Protein AF-A0A437AHY8-F1 (afdb_monomer)

InterPro domains:
  IPR000571 Zinc finger, CCCH-type [PF00642] (10-30)
  IPR000571 Zinc finger, CCCH-type [PS50103] (5-33)
  IPR000571 Zinc finger, CCCH-type [SM00356] (5-32)
  IPR001841 Zinc finger, RING-type [PF13923] (49-86)
  IPR001841 Zinc finger, RING-type [PS50089] (49-87)
  IPR001841 Zinc finger, RING-type [SM00184] (49-86)
  IPR013083 Zinc finger, RING/FYVE/PHD-type [G3DSA:3.30.40.10] (24-97)
  IPR036855 Zinc finger, CCCH-type superfamily [SSF90229] (7-34)
  IPR039971 Pre-mRNA-splicing factor CWC24-like [PTHR12930] (5-92)

Solvent-accessible surface area (backbone atoms only — not comparable to full-atom values): 6255 Å² total; per-residue (Å²): 134,91,87,77,100,61,80,93,43,73,29,61,57,21,47,78,67,78,48,53,97,59,59,91,76,44,94,43,46,81,52,50,84,79,71,56,70,83,84,61,89,73,81,60,92,66,60,48,12,70,78,82,68,42,73,49,54,71,30,28,28,34,87,86,72,52,41,25,20,45,66,62,45,53,65,46,39,78,82,39,59,39,38,86,78,84,60,47,76,40,81,87,48,71,41,80,61,132

Secondary structure (DSSP, 8-state):
---------B-HHHHHHS--TTGGG-SSB---GGGS-S--SS-----B-TTT-SBPSSEEEETTS-EEEHHHHHHHHHH--B-TTT--B-TT-EEE--

Organism: NCBI:txid291195

Structure (mmCIF, N/CA/C/O backbone):
data_AF-A0A437AHY8-F1
#
_entry.id   AF-A0A437AHY8-F1
#
loop_
_atom_site.group_PDB
_atom_site.id
_atom_site.type_symbol
_atom_site.label_atom_id
_atom_site.label_alt_id
_atom_site.label_comp_id
_atom_site.label_asym_id
_atom_site.label_entity_id
_atom_site.label_seq_id
_atom_site.pdbx_PDB_ins_code
_atom_site.Cartn_x
_atom_site.Cartn_y
_atom_site.Cartn_z
_atom_site.occupancy
_atom_site.B_iso_or_equiv
_atom_site.auth_seq_id
_atom_site.auth_comp_id
_atom_site.auth_asym_id
_atom_site.auth_atom_id
_atom_site.pdbx_PDB_model_num
ATOM 1 N N . MET A 1 1 ? -14.231 15.513 -18.740 1.00 35.19 1 MET A N 1
ATOM 2 C CA . MET A 1 1 ? -14.559 14.077 -18.881 1.00 35.19 1 MET A CA 1
ATOM 3 C C . MET A 1 1 ? -13.276 13.270 -18.750 1.00 35.19 1 MET A C 1
ATOM 5 O O . MET A 1 1 ? -12.298 13.590 -19.405 1.00 35.19 1 MET A O 1
ATOM 9 N N . ASN A 1 2 ? -13.317 12.301 -17.834 1.00 43.53 2 ASN A N 1
ATOM 10 C CA . ASN A 1 2 ? -12.292 11.351 -17.388 1.00 43.53 2 ASN A CA 1
ATOM 11 C C . ASN A 1 2 ? -11.382 10.718 -18.451 1.00 43.53 2 ASN A C 1
ATOM 13 O O . ASN A 1 2 ? -11.887 10.330 -19.507 1.00 43.53 2 ASN A O 1
ATOM 17 N N . LYS A 1 3 ? -10.127 10.440 -18.040 1.00 42.47 3 LYS A N 1
ATOM 18 C CA . LYS A 1 3 ? -9.362 9.162 -18.135 1.00 42.47 3 LYS A CA 1
ATOM 19 C C . LYS A 1 3 ? -7.851 9.501 -18.139 1.00 42.47 3 LYS A C 1
ATOM 21 O O . LYS A 1 3 ? -7.430 10.200 -19.040 1.00 42.47 3 LYS A O 1
ATOM 26 N N . LYS A 1 4 ? -6.957 9.063 -17.247 1.00 42.44 4 LYS A N 1
ATOM 27 C CA . LYS A 1 4 ? -6.938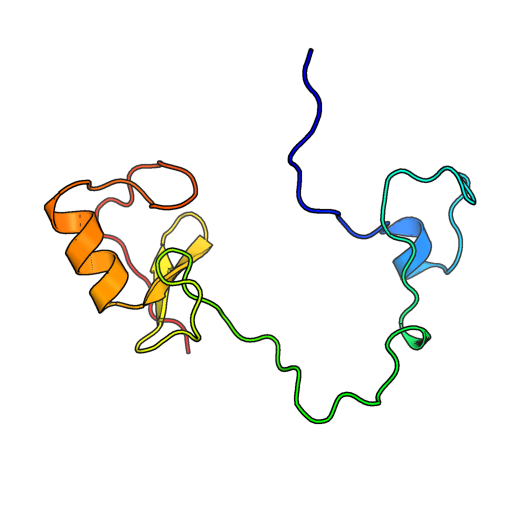 7.990 -16.244 1.00 42.44 4 LYS A CA 1
ATOM 28 C C . LYS A 1 4 ? -5.794 8.260 -15.253 1.00 42.44 4 LYS A C 1
ATOM 30 O O . LYS A 1 4 ? -4.632 8.265 -15.650 1.00 42.44 4 LYS A O 1
ATOM 35 N N . ASP A 1 5 ? -6.135 8.355 -13.976 1.00 48.22 5 ASP A N 1
ATOM 36 C CA . ASP A 1 5 ? -5.247 8.036 -12.860 1.00 48.22 5 ASP A CA 1
ATOM 37 C C . ASP A 1 5 ? -4.994 6.522 -12.827 1.00 48.22 5 ASP A C 1
ATOM 39 O O . ASP A 1 5 ? -5.631 5.776 -12.085 1.00 48.22 5 ASP A O 1
ATOM 43 N N . THR A 1 6 ? -4.093 6.027 -13.672 1.00 41.28 6 THR A N 1
ATOM 44 C CA . THR A 1 6 ? -3.605 4.648 -13.565 1.00 41.28 6 THR A CA 1
ATOM 45 C C . THR A 1 6 ? -2.097 4.662 -13.711 1.00 41.28 6 THR A C 1
ATOM 47 O O . THR A 1 6 ? -1.601 4.849 -14.818 1.00 41.28 6 THR A O 1
ATOM 50 N N . HIS A 1 7 ? -1.401 4.522 -12.579 1.00 47.72 7 HIS A N 1
ATOM 51 C CA . HIS A 1 7 ? 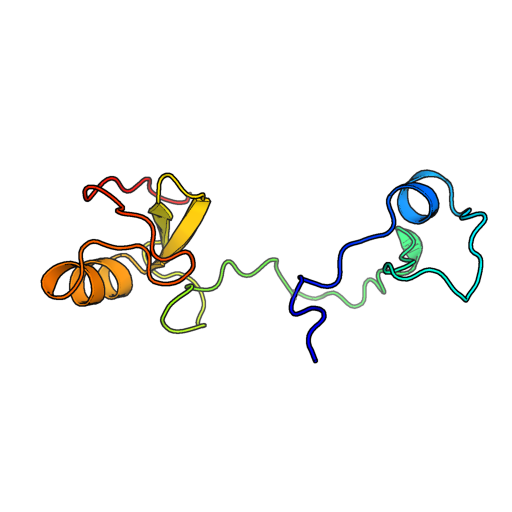-0.028 4.032 -12.421 1.00 47.72 7 HIS A CA 1
ATOM 52 C C . HIS A 1 7 ? 0.675 3.781 -13.764 1.00 47.72 7 HIS A C 1
ATOM 54 O O . HIS A 1 7 ? 0.426 2.740 -14.373 1.00 47.72 7 HIS A O 1
ATOM 60 N N . LYS A 1 8 ? 1.499 4.731 -14.245 1.00 58.88 8 LYS A N 1
ATOM 61 C CA . LYS A 1 8 ? 2.269 4.607 -15.499 1.00 58.88 8 LYS A CA 1
ATOM 62 C C . LYS A 1 8 ? 2.959 3.236 -15.537 1.00 58.88 8 LYS A C 1
ATOM 64 O O . LYS A 1 8 ? 3.961 3.029 -14.864 1.00 58.88 8 LYS A O 1
ATOM 69 N N . THR A 1 9 ? 2.370 2.277 -16.248 1.00 76.69 9 THR A N 1
ATOM 70 C CA . THR A 1 9 ? 2.807 0.876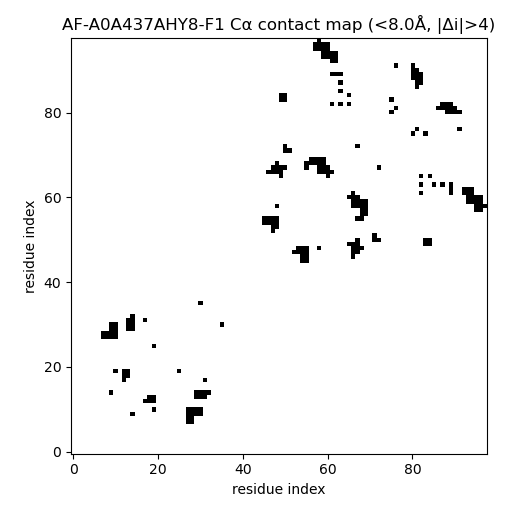 -16.231 1.00 76.69 9 THR A CA 1
ATOM 71 C C . THR A 1 9 ? 3.827 0.646 -17.345 1.00 76.69 9 THR A C 1
ATOM 73 O O . THR A 1 9 ? 3.814 1.344 -18.362 1.00 76.69 9 THR A O 1
ATOM 76 N N . ILE A 1 10 ? 4.712 -0.330 -17.153 1.00 81.31 10 ILE A N 1
ATOM 77 C CA . ILE A 1 10 ? 5.764 -0.689 -18.111 1.00 81.31 10 ILE A CA 1
ATOM 78 C C . ILE A 1 10 ? 5.162 -1.421 -19.320 1.00 81.31 10 ILE A C 1
ATOM 80 O O . ILE A 1 10 ? 4.305 -2.296 -19.176 1.00 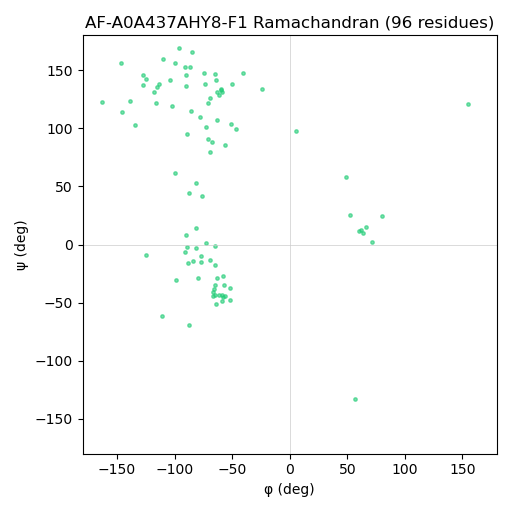81.31 10 ILE A O 1
ATOM 84 N N . CYS A 1 11 ? 5.634 -1.088 -20.522 1.00 87.44 11 CYS A N 1
ATOM 85 C CA . CYS A 1 11 ? 5.313 -1.798 -21.755 1.00 87.44 11 CYS A CA 1
ATOM 86 C C . CYS A 1 11 ? 6.028 -3.158 -21.780 1.00 87.44 11 CYS A C 1
ATOM 88 O O . CYS A 1 11 ? 7.211 -3.239 -22.100 1.00 87.44 11 CYS A O 1
ATOM 90 N N . ILE A 1 12 ? 5.306 -4.238 -21.466 1.00 83.81 12 ILE A N 1
ATOM 91 C CA . ILE A 1 12 ? 5.853 -5.607 -21.417 1.00 83.81 12 ILE A CA 1
ATOM 92 C C . ILE A 1 12 ? 6.508 -6.039 -22.744 1.00 83.81 12 ILE A C 1
ATOM 94 O O . ILE A 1 12 ? 7.594 -6.616 -22.683 1.00 83.81 12 ILE A O 1
ATOM 98 N N . PRO A 1 13 ? 5.913 -5.782 -23.932 1.00 83.94 13 PRO A N 1
ATOM 99 C CA . PRO A 1 13 ? 6.553 -6.129 -25.201 1.00 83.94 13 PRO A CA 1
ATOM 100 C C . PRO A 1 13 ? 7.912 -5.448 -25.371 1.00 83.94 13 PRO A C 1
ATOM 102 O O . PRO A 1 13 ? 8.902 -6.125 -25.645 1.00 83.94 13 PRO A O 1
ATOM 105 N N . PHE A 1 14 ? 7.976 -4.134 -25.126 1.00 87.19 14 PHE A N 1
ATOM 106 C CA . PHE A 1 14 ? 9.220 -3.378 -25.240 1.00 87.19 14 PHE A CA 1
ATOM 107 C C . PHE A 1 14 ? 10.252 -3.832 -24.206 1.00 87.19 14 PHE A C 1
ATOM 109 O O . PHE A 1 14 ? 11.401 -4.053 -24.561 1.00 87.19 14 PHE A O 1
ATOM 116 N N . TYR A 1 15 ? 9.830 -4.044 -22.960 1.00 81.62 15 TYR A N 1
ATOM 117 C CA . TYR A 1 15 ? 10.700 -4.494 -21.876 1.00 81.62 15 TYR A CA 1
ATOM 118 C C . TYR A 1 15 ? 11.322 -5.871 -22.155 1.00 81.62 15 TYR A C 1
ATOM 120 O O . TYR A 1 15 ? 12.517 -6.051 -21.973 1.00 81.62 15 TYR A O 1
ATOM 128 N N . LYS A 1 16 ? 10.542 -6.840 -22.659 1.00 82.38 16 LYS A N 1
ATOM 129 C CA . LYS A 1 16 ? 11.033 -8.210 -22.904 1.00 82.38 16 LYS A CA 1
ATOM 130 C C . LYS A 1 16 ? 11.846 -8.377 -24.184 1.00 82.38 16 LYS A C 1
ATOM 132 O O . LYS A 1 16 ? 12.629 -9.313 -24.282 1.00 82.38 16 LYS A O 1
ATOM 137 N N . THR A 1 17 ? 11.570 -7.566 -25.202 1.00 87.44 17 THR A N 1
ATOM 138 C CA . THR A 1 17 ? 12.086 -7.808 -26.565 1.00 87.44 17 THR A CA 1
ATOM 139 C C . THR A 1 17 ? 12.861 -6.633 -27.146 1.00 87.44 17 THR A C 1
ATOM 141 O O . THR A 1 17 ? 13.433 -6.748 -28.226 1.00 87.44 17 THR A O 1
ATOM 144 N N . GLY A 1 18 ? 12.839 -5.478 -26.480 1.00 85.81 18 GLY A N 1
ATOM 145 C CA . GLY A 1 18 ? 13.363 -4.218 -27.005 1.00 85.81 18 GLY A CA 1
ATOM 146 C C . GLY A 1 18 ? 12.524 -3.607 -28.134 1.00 85.81 18 GLY A C 1
ATOM 147 O O . GLY A 1 18 ? 12.906 -2.556 -28.659 1.00 85.81 18 GLY A O 1
ATOM 148 N N . TYR A 1 19 ? 11.399 -4.236 -28.507 1.00 90.62 19 TYR A N 1
ATOM 149 C CA . TYR A 1 19 ? 10.537 -3.832 -29.613 1.00 90.62 19 TYR A CA 1
ATOM 150 C C . TYR A 1 19 ? 9.071 -3.693 -29.189 1.00 90.62 19 TYR A C 1
ATOM 152 O O . TYR A 1 19 ? 8.497 -4.521 -28.484 1.00 90.62 19 TYR A O 1
ATOM 160 N N . CYS A 1 20 ? 8.435 -2.630 -29.671 1.00 91.69 20 CYS A N 1
ATOM 161 C CA . CYS A 1 20 ? 7.004 -2.412 -29.540 1.00 91.69 20 CYS A CA 1
ATOM 162 C C . CYS A 1 20 ? 6.471 -1.852 -30.856 1.00 91.69 20 CYS A C 1
ATOM 164 O O . CYS A 1 20 ? 6.933 -0.809 -31.319 1.00 91.69 20 CYS A O 1
ATOM 166 N N . GLY A 1 21 ? 5.479 -2.526 -31.441 1.00 89.50 21 GLY A N 1
ATOM 167 C CA . GLY A 1 21 ? 4.886 -2.132 -32.724 1.00 89.50 21 GLY A CA 1
ATOM 168 C C . GLY A 1 21 ? 4.162 -0.782 -32.697 1.00 89.50 21 GLY A C 1
ATOM 169 O O . GLY A 1 21 ? 3.965 -0.185 -33.747 1.00 89.50 21 GLY A O 1
ATOM 170 N N . TYR A 1 22 ? 3.817 -0.270 -31.509 1.00 89.50 22 TYR A N 1
ATOM 171 C CA . TYR A 1 22 ? 3.246 1.073 -31.340 1.00 89.50 22 TYR A CA 1
ATOM 172 C C . TYR A 1 22 ? 4.293 2.192 -31.436 1.00 89.50 22 TYR A C 1
ATOM 174 O O . TYR A 1 22 ? 3.935 3.365 -31.491 1.00 89.50 22 TYR A O 1
ATOM 182 N N . GLY A 1 23 ? 5.587 1.856 -31.445 1.00 84.31 23 GLY A N 1
ATOM 183 C CA . GLY A 1 23 ? 6.656 2.837 -31.591 1.00 84.31 23 GLY A CA 1
ATOM 184 C C . GLY A 1 23 ? 6.601 3.934 -30.524 1.00 84.31 23 GLY A C 1
ATOM 185 O O . GLY A 1 23 ? 6.463 3.652 -29.335 1.00 84.31 23 GLY A O 1
ATOM 186 N N . LYS A 1 24 ? 6.732 5.193 -30.952 1.00 79.81 24 LYS A N 1
ATOM 187 C CA . LYS A 1 24 ? 6.779 6.366 -30.061 1.00 79.81 24 LYS A CA 1
ATOM 188 C C . LYS A 1 24 ? 5.411 6.779 -29.512 1.00 79.81 24 LYS A C 1
ATOM 190 O O . LYS A 1 24 ? 5.363 7.508 -28.530 1.00 79.81 24 LYS A O 1
ATOM 195 N N . ASP A 1 25 ? 4.328 6.276 -30.100 1.00 84.56 25 ASP A N 1
ATOM 196 C CA . ASP A 1 25 ? 2.953 6.591 -29.700 1.00 84.56 25 ASP A CA 1
ATOM 197 C C . ASP A 1 25 ? 2.413 5.617 -28.641 1.00 84.56 25 ASP A C 1
ATOM 199 O O . ASP A 1 25 ? 1.223 5.619 -28.314 1.00 84.56 25 ASP A O 1
ATOM 203 N N . CYS A 1 26 ? 3.269 4.742 -28.101 1.00 85.62 26 CYS A N 1
ATOM 204 C CA . CYS A 1 26 ? 2.857 3.806 -27.069 1.00 85.62 26 CYS A CA 1
ATOM 205 C C . CYS A 1 26 ? 2.417 4.548 -25.800 1.00 85.62 26 CYS A C 1
ATOM 207 O O . CYS A 1 26 ? 3.127 5.392 -25.261 1.00 85.62 26 CYS A O 1
ATOM 209 N N . LEU A 1 27 ? 1.251 4.168 -25.277 1.00 84.25 27 LEU A N 1
ATOM 210 C CA . LEU A 1 27 ? 0.687 4.723 -24.043 1.00 84.25 27 LEU A CA 1
ATOM 211 C C . LEU A 1 27 ? 1.467 4.312 -22.775 1.00 84.25 27 LEU A C 1
ATOM 213 O O . LEU A 1 27 ? 1.239 4.865 -21.700 1.00 84.25 27 LEU A O 1
ATOM 217 N N . TYR A 1 28 ? 2.350 3.318 -22.884 1.00 84.88 28 TYR A N 1
ATOM 218 C CA . TYR A 1 28 ? 3.065 2.697 -21.771 1.00 84.88 28 TYR A CA 1
ATOM 219 C C . TYR A 1 28 ? 4.553 3.040 -21.792 1.00 84.88 28 TYR A C 1
ATOM 221 O O . TYR A 1 28 ? 5.115 3.389 -22.828 1.00 84.88 28 TYR A O 1
ATOM 229 N N . LEU A 1 29 ? 5.209 2.902 -20.639 1.00 81.31 29 LEU A N 1
ATOM 230 C CA . LEU A 1 29 ? 6.624 3.241 -20.511 1.00 81.31 29 LEU A CA 1
ATOM 231 C C . LEU A 1 29 ? 7.504 2.227 -21.251 1.00 81.31 29 LEU A C 1
ATOM 233 O O . LEU A 1 29 ? 7.473 1.031 -20.960 1.00 81.31 29 LEU A O 1
ATOM 237 N N . HIS A 1 30 ? 8.295 2.721 -22.198 1.00 85.94 30 HIS A N 1
ATOM 238 C CA . HIS A 1 30 ? 9.338 1.974 -22.891 1.00 85.94 30 HIS A CA 1
ATOM 239 C C . HIS A 1 30 ? 10.648 2.105 -22.110 1.00 85.94 30 HIS A C 1
ATOM 241 O O . HIS A 1 30 ? 11.359 3.090 -22.275 1.00 85.94 30 HIS A O 1
ATOM 247 N N . ILE A 1 31 ? 10.934 1.130 -21.246 1.00 76.88 31 ILE A N 1
ATOM 248 C CA . ILE A 1 31 ? 12.203 1.021 -20.513 1.00 76.88 31 ILE A CA 1
ATOM 249 C C . ILE A 1 31 ? 12.963 -0.220 -20.992 1.00 76.88 31 ILE A C 1
ATOM 251 O O . ILE A 1 31 ? 12.338 -1.265 -21.208 1.00 76.88 31 ILE A O 1
ATOM 255 N N . ARG A 1 32 ? 14.282 -0.114 -21.176 1.00 70.25 32 ARG A N 1
ATOM 256 C CA . ARG A 1 32 ? 15.176 -1.269 -21.359 1.00 70.25 32 ARG A CA 1
ATOM 257 C C . ARG A 1 32 ? 15.878 -1.587 -20.046 1.00 70.25 32 ARG A C 1
ATOM 259 O O . ARG A 1 32 ? 16.003 -0.715 -19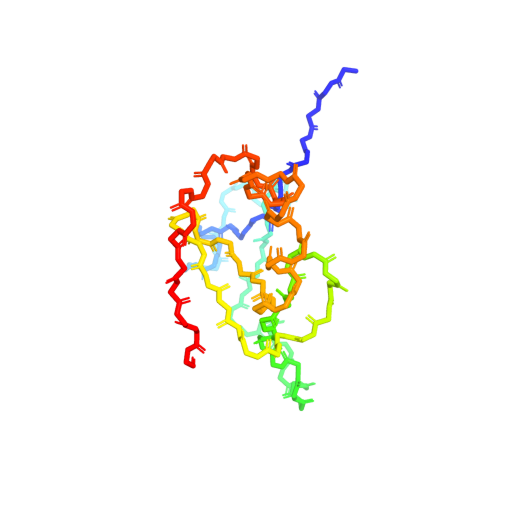.192 1.00 70.25 32 ARG A O 1
ATOM 266 N N . GLU A 1 33 ? 16.324 -2.831 -19.892 1.00 60.94 33 GLU A N 1
ATOM 267 C CA . GLU A 1 33 ? 17.105 -3.250 -18.718 1.00 60.94 33 GLU A CA 1
ATOM 268 C C . GLU A 1 33 ? 18.375 -2.399 -18.558 1.00 60.94 33 GLU A C 1
ATOM 270 O O . GLU A 1 33 ? 18.718 -2.026 -17.442 1.00 60.94 33 GLU A O 1
ATOM 275 N N . ASP A 1 34 ? 18.976 -1.994 -19.679 1.00 60.34 34 ASP A N 1
ATOM 276 C CA . ASP A 1 34 ? 20.212 -1.203 -19.730 1.00 60.34 34 ASP A CA 1
ATOM 277 C C . ASP A 1 34 ? 19.988 0.317 -19.592 1.00 60.34 34 ASP A C 1
ATOM 279 O O . ASP A 1 34 ? 20.940 1.056 -19.357 1.00 60.34 34 ASP A O 1
ATOM 283 N N . ASP A 1 35 ? 18.742 0.798 -19.728 1.00 58.91 35 ASP A N 1
ATOM 284 C CA . ASP A 1 35 ? 18.379 2.214 -19.517 1.00 58.91 35 ASP A CA 1
ATOM 285 C C . ASP A 1 35 ? 18.181 2.534 -18.020 1.00 58.91 35 ASP A C 1
ATOM 287 O O . ASP A 1 35 ? 17.916 3.680 -17.647 1.00 58.91 35 ASP A O 1
ATOM 291 N N . MET A 1 36 ? 18.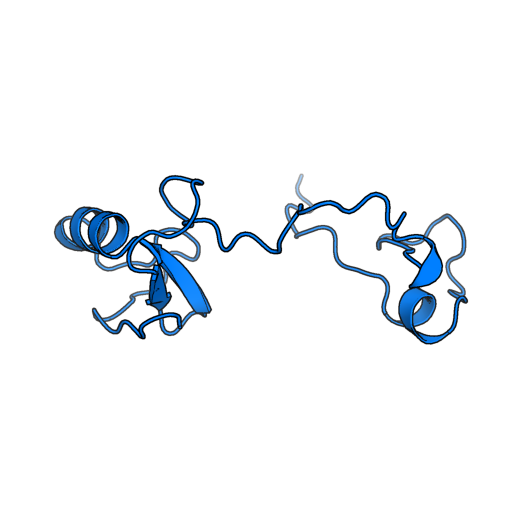293 1.527 -17.142 1.00 57.59 36 MET A N 1
ATOM 292 C CA . MET A 1 36 ? 18.561 1.769 -15.728 1.00 57.59 36 MET A CA 1
ATOM 293 C C . MET A 1 36 ? 20.007 2.241 -15.605 1.00 57.59 36 MET A C 1
ATOM 295 O O . MET A 1 36 ? 20.924 1.439 -15.461 1.00 57.59 36 MET A O 1
ATOM 299 N N . ASP A 1 37 ? 20.199 3.555 -15.669 1.00 54.28 37 ASP A N 1
ATOM 300 C CA . ASP A 1 37 ? 21.454 4.211 -15.320 1.00 54.28 37 ASP A CA 1
ATOM 301 C C . ASP A 1 37 ? 21.894 3.719 -13.925 1.00 54.28 37 ASP A C 1
ATOM 303 O O . ASP A 1 37 ? 21.332 4.105 -12.897 1.00 54.28 37 ASP A O 1
ATOM 307 N N . LEU A 1 38 ? 22.884 2.822 -13.875 1.00 51.25 38 LEU A N 1
ATOM 308 C CA . LEU A 1 38 ? 23.458 2.264 -12.645 1.00 51.25 38 LEU A CA 1
ATOM 309 C C . LEU A 1 38 ? 24.390 3.274 -11.948 1.00 51.25 38 LEU A C 1
ATOM 311 O O . LEU A 1 38 ? 25.421 2.903 -11.397 1.00 51.25 38 LEU A O 1
ATOM 315 N N . ASN A 1 39 ? 23.995 4.547 -11.891 1.00 49.94 39 ASN A N 1
ATOM 316 C CA . ASN A 1 39 ? 24.412 5.459 -10.821 1.00 49.94 39 ASN A CA 1
ATOM 317 C C . ASN A 1 39 ? 23.430 5.335 -9.643 1.00 49.94 39 ASN A C 1
ATOM 319 O O . ASN A 1 39 ? 22.960 6.320 -9.082 1.00 49.94 39 ASN A O 1
ATOM 323 N N . LEU A 1 40 ? 23.090 4.090 -9.296 1.00 55.97 40 LEU A N 1
ATOM 324 C CA . LEU A 1 40 ? 22.179 3.733 -8.219 1.00 55.97 40 LEU A CA 1
ATOM 325 C C . LEU A 1 40 ? 22.991 3.338 -6.983 1.00 55.97 40 LEU A C 1
ATOM 327 O O . LEU A 1 40 ? 22.900 2.216 -6.483 1.00 55.97 40 LEU A O 1
ATOM 331 N N . GLU A 1 41 ? 23.786 4.270 -6.461 1.00 51.41 41 GLU A N 1
ATOM 332 C CA . GLU A 1 41 ? 24.116 4.206 -5.042 1.00 51.41 41 GLU A CA 1
ATOM 333 C C . GLU A 1 41 ? 22.819 4.481 -4.262 1.00 51.41 41 GLU A C 1
ATOM 335 O O . GLU A 1 41 ? 22.504 5.604 -3.885 1.00 51.41 41 GLU A O 1
ATOM 340 N N . ASN A 1 42 ? 22.067 3.407 -4.004 1.00 50.12 42 ASN A N 1
ATOM 341 C CA . ASN A 1 42 ? 21.095 3.302 -2.917 1.00 50.12 42 ASN A CA 1
ATOM 342 C C . ASN A 1 42 ? 19.691 3.925 -3.083 1.00 50.12 42 ASN A C 1
ATOM 344 O O . ASN A 1 42 ? 19.005 4.092 -2.075 1.00 50.12 42 ASN A O 1
ATOM 348 N N . ASP A 1 43 ? 19.174 4.121 -4.301 1.00 48.59 43 ASP A N 1
ATOM 349 C CA . ASP A 1 43 ? 17.720 4.310 -4.533 1.00 48.59 43 ASP A CA 1
ATOM 350 C C . ASP A 1 43 ? 16.984 2.958 -4.577 1.00 48.59 43 ASP A C 1
ATOM 352 O O . ASP A 1 43 ? 16.262 2.568 -5.497 1.00 48.59 43 ASP A O 1
ATOM 356 N N . LEU A 1 44 ? 17.254 2.234 -3.492 1.00 48.62 44 LEU A N 1
ATOM 357 C CA . LEU A 1 44 ? 16.521 1.150 -2.878 1.00 48.62 44 LEU A CA 1
ATOM 358 C C . LEU A 1 44 ? 15.036 1.224 -3.256 1.00 48.62 44 LEU A C 1
ATOM 360 O O . LEU A 1 44 ? 14.414 2.276 -3.137 1.00 48.62 44 LEU A O 1
ATOM 364 N N . TYR A 1 45 ? 14.438 0.097 -3.637 1.00 58.16 45 TYR A N 1
ATOM 365 C CA . TYR A 1 45 ? 12.989 -0.079 -3.555 1.00 58.16 45 TYR A CA 1
ATOM 366 C C . TYR A 1 45 ? 12.581 0.164 -2.093 1.00 58.16 45 TYR A C 1
ATOM 368 O O . TYR A 1 45 ? 12.580 -0.744 -1.263 1.00 58.16 45 TYR A O 1
ATOM 376 N N . VAL A 1 46 ? 12.355 1.428 -1.733 1.00 60.34 46 VAL A N 1
ATOM 377 C CA . VAL A 1 46 ? 11.961 1.809 -0.388 1.00 60.34 46 VAL A CA 1
ATOM 378 C C . VAL A 1 46 ? 10.491 1.472 -0.314 1.00 60.34 46 VAL A C 1
ATOM 380 O O . VAL A 1 46 ? 9.658 2.121 -0.946 1.00 60.34 46 VAL A O 1
ATOM 383 N N . GLU A 1 47 ? 10.151 0.441 0.451 1.00 76.62 47 GLU A N 1
ATOM 384 C CA . GLU A 1 47 ? 8.758 0.228 0.786 1.00 76.62 47 GLU A CA 1
ATOM 385 C C . GLU A 1 47 ? 8.280 1.432 1.611 1.00 76.62 47 GLU A C 1
ATOM 387 O O . GLU A 1 47 ? 8.694 1.643 2.757 1.00 76.62 47 GLU A O 1
ATOM 392 N N . LEU A 1 48 ? 7.461 2.274 0.980 1.00 88.06 48 LEU A N 1
ATOM 393 C CA . LEU A 1 48 ? 6.858 3.451 1.590 1.00 88.06 48 LEU A CA 1
ATOM 394 C C . LEU A 1 48 ? 5.508 3.087 2.208 1.00 88.06 48 LEU A C 1
ATOM 396 O O . LEU A 1 48 ? 4.738 2.274 1.692 1.00 88.06 48 LEU A O 1
ATOM 400 N N . CYS A 1 49 ? 5.192 3.739 3.318 1.00 94.69 49 CYS A N 1
ATOM 401 C CA . CYS A 1 49 ? 3.898 3.637 3.964 1.00 94.69 49 CYS A CA 1
ATOM 402 C C . CYS A 1 49 ? 2.816 4.314 3.119 1.00 94.69 49 CYS A C 1
ATOM 404 O O . CYS A 1 49 ? 2.878 5.517 2.867 1.00 94.69 49 CYS A O 1
ATOM 406 N N . GLY A 1 50 ? 1.744 3.589 2.797 1.00 92.19 50 GLY A N 1
ATOM 407 C CA . GLY A 1 50 ? 0.591 4.129 2.073 1.00 92.19 50 GLY A CA 1
ATOM 408 C C . GLY A 1 50 ? -0.221 5.207 2.808 1.00 92.19 50 GLY A C 1
ATOM 409 O O . GLY A 1 50 ? -1.213 5.678 2.260 1.00 92.19 50 GLY A O 1
ATOM 410 N N . ILE A 1 51 ? 0.153 5.563 4.045 1.00 94.69 51 ILE A N 1
ATOM 411 C CA . ILE A 1 51 ? -0.475 6.621 4.855 1.00 94.69 51 ILE A CA 1
ATOM 412 C C . ILE A 1 51 ? 0.474 7.812 5.020 1.00 94.69 51 ILE A C 1
ATOM 414 O O . ILE A 1 51 ? 0.140 8.911 4.593 1.00 94.69 51 ILE A O 1
ATOM 418 N N . CYS A 1 52 ? 1.644 7.613 5.640 1.00 94.75 52 CYS A N 1
ATOM 419 C CA . CYS A 1 52 ? 2.571 8.710 5.950 1.00 94.75 52 CYS A CA 1
ATOM 420 C C . CYS A 1 52 ? 3.605 8.985 4.853 1.00 94.75 52 CYS A C 1
ATOM 422 O O . CYS A 1 52 ? 4.355 9.944 4.980 1.00 94.75 52 CYS A O 1
ATOM 424 N N . GLN A 1 53 ? 3.658 8.154 3.807 1.00 89.88 53 GLN A N 1
ATOM 425 C CA . GLN A 1 53 ? 4.552 8.293 2.649 1.00 89.88 53 GLN A CA 1
ATOM 426 C C . GLN A 1 53 ? 6.058 8.265 2.975 1.00 89.88 53 GLN A C 1
ATOM 428 O O . GLN A 1 53 ? 6.878 8.525 2.105 1.00 89.88 53 GLN A O 1
ATOM 433 N N . ASN A 1 54 ? 6.429 7.883 4.199 1.00 88.81 54 ASN A N 1
ATOM 434 C CA . ASN A 1 54 ? 7.809 7.642 4.621 1.00 88.81 54 ASN A CA 1
ATOM 435 C C . ASN A 1 54 ? 8.162 6.150 4.522 1.00 88.81 54 ASN A C 1
ATOM 437 O O . ASN A 1 54 ? 7.270 5.309 4.380 1.00 88.81 54 ASN A O 1
ATOM 441 N N . LYS A 1 55 ? 9.452 5.8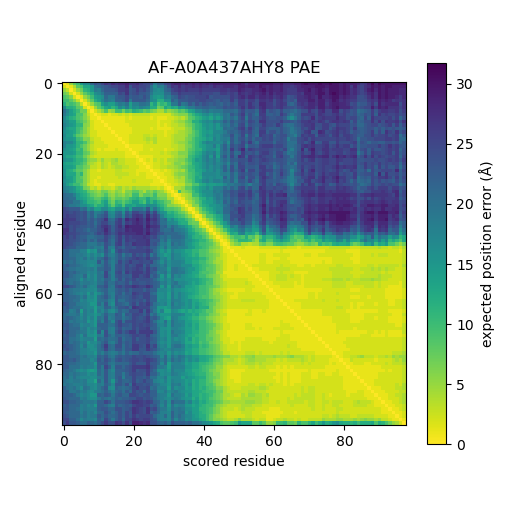13 4.662 1.00 89.56 55 LYS A N 1
ATOM 442 C CA . LYS A 1 55 ? 9.926 4.424 4.787 1.00 89.56 55 LYS A CA 1
ATOM 443 C C . LYS A 1 55 ? 9.143 3.672 5.868 1.00 89.56 55 LYS A C 1
ATOM 445 O O . LYS A 1 55 ? 8.877 4.218 6.941 1.00 89.56 55 LYS A O 1
ATOM 450 N N . LEU A 1 56 ? 8.787 2.419 5.587 1.00 91.56 56 LEU A N 1
ATOM 451 C CA . LEU A 1 56 ? 8.089 1.567 6.543 1.00 91.56 56 LEU A CA 1
ATOM 452 C C . LEU A 1 56 ? 8.896 1.375 7.835 1.00 91.56 56 LEU A C 1
ATOM 454 O O . LEU A 1 56 ? 10.068 1.007 7.817 1.00 91.56 56 LEU A O 1
ATOM 458 N N . ILE A 1 57 ? 8.213 1.571 8.960 1.00 92.38 57 ILE A 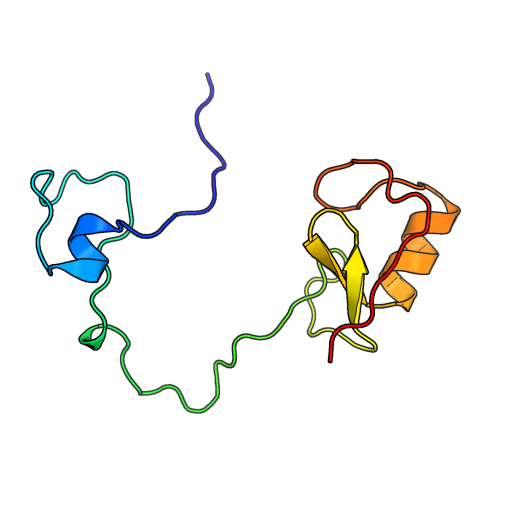N 1
ATOM 459 C CA . ILE A 1 57 ? 8.677 1.224 10.305 1.00 92.38 57 ILE A CA 1
ATOM 460 C C . ILE A 1 57 ? 7.710 0.165 10.824 1.00 92.38 57 ILE A C 1
ATOM 462 O O . ILE A 1 57 ? 6.502 0.419 10.873 1.00 92.38 57 ILE A O 1
ATOM 466 N N . ASN A 1 58 ? 8.226 -1.017 11.175 1.00 93.75 58 ASN A N 1
ATOM 467 C CA . ASN A 1 58 ? 7.412 -2.190 11.517 1.00 93.75 58 ASN A CA 1
ATOM 468 C C . ASN A 1 58 ? 6.325 -2.421 10.452 1.00 93.75 58 ASN A C 1
ATOM 470 O O . ASN A 1 58 ? 5.126 -2.324 10.724 1.00 93.75 58 ASN A O 1
ATOM 474 N N . GLY A 1 59 ? 6.768 -2.599 9.204 1.00 94.69 59 GLY A N 1
ATOM 475 C CA . GLY A 1 59 ? 5.899 -2.668 8.037 1.00 94.69 59 GLY A CA 1
ATOM 476 C C . GLY A 1 59 ? 4.896 -3.814 8.126 1.00 94.69 59 GLY A C 1
ATOM 477 O O . GLY A 1 59 ? 5.245 -4.949 8.443 1.00 94.69 59 GLY A O 1
ATOM 478 N N . VAL A 1 60 ? 3.639 -3.514 7.814 1.00 96.44 60 VAL A N 1
ATOM 479 C CA . VAL A 1 60 ? 2.565 -4.498 7.698 1.00 96.44 60 VAL A CA 1
ATOM 480 C C . VAL A 1 60 ? 1.862 -4.362 6.363 1.00 96.44 60 VAL A C 1
ATOM 482 O O . VAL A 1 60 ? 1.664 -3.266 5.840 1.00 96.44 60 VAL A O 1
ATOM 485 N N . LYS A 1 61 ? 1.430 -5.497 5.836 1.00 95.75 61 LYS A N 1
ATOM 486 C CA . LYS A 1 61 ? 0.709 -5.636 4.584 1.00 95.75 61 LYS A CA 1
ATOM 487 C C . LYS A 1 61 ? -0.692 -6.151 4.860 1.00 95.75 61 LYS A C 1
ATOM 489 O O . LYS A 1 61 ? -0.907 -7.064 5.651 1.00 95.75 61 LYS A O 1
ATOM 494 N N . THR A 1 62 ? -1.668 -5.545 4.209 1.00 96.00 62 THR A N 1
ATOM 495 C CA . THR A 1 62 ? -3.069 -5.986 4.262 1.00 96.00 62 THR A CA 1
ATOM 496 C C . THR A 1 62 ? -3.334 -7.085 3.231 1.00 96.00 62 THR A C 1
ATOM 498 O O . THR A 1 62 ? -2.569 -7.253 2.285 1.00 96.00 62 THR A O 1
ATOM 501 N N . GLN A 1 63 ? -4.465 -7.792 3.336 1.00 94.44 63 GLN A N 1
ATOM 502 C CA . GLN A 1 63 ? -4.881 -8.783 2.323 1.00 94.44 63 GLN A CA 1
ATOM 503 C C . GLN A 1 63 ? -5.024 -8.208 0.907 1.00 94.44 63 GLN A C 1
ATOM 505 O O . GLN A 1 63 ? -4.846 -8.922 -0.071 1.00 94.44 63 GLN A O 1
ATOM 510 N N . CYS A 1 64 ? -5.322 -6.912 0.789 1.00 94.50 64 CYS A N 1
ATOM 511 C CA . CYS A 1 64 ? -5.351 -6.210 -0.494 1.00 94.50 64 CYS A CA 1
ATOM 512 C C . CYS A 1 64 ? -3.962 -5.761 -0.987 1.00 94.50 64 CYS A C 1
ATOM 514 O O . CYS A 1 64 ? -3.883 -4.936 -1.890 1.00 94.50 64 CYS A O 1
ATOM 516 N N . ASN A 1 65 ? -2.886 -6.285 -0.389 1.00 92.00 65 ASN A N 1
ATOM 517 C CA . ASN A 1 65 ? -1.485 -6.074 -0.757 1.00 92.00 65 ASN A CA 1
ATOM 518 C C . ASN A 1 65 ? -0.947 -4.640 -0.569 1.00 92.00 65 ASN A C 1
ATOM 520 O O . ASN A 1 65 ? 0.124 -4.314 -1.068 1.00 92.00 65 ASN A O 1
ATOM 524 N N . HIS A 1 66 ? -1.655 -3.788 0.177 1.00 94.81 66 HIS A N 1
ATOM 525 C CA . HIS A 1 66 ? -1.178 -2.449 0.532 1.00 94.81 66 HIS A CA 1
ATOM 526 C C . HIS A 1 66 ? -0.391 -2.463 1.842 1.00 94.81 66 HIS A C 1
ATOM 528 O O . HIS A 1 66 ? -0.840 -3.089 2.813 1.00 94.81 66 HIS A O 1
ATOM 534 N N . SER A 1 67 ? 0.732 -1.740 1.851 1.00 95.69 67 SER A N 1
ATOM 535 C CA . SER A 1 67 ? 1.700 -1.684 2.949 1.00 95.69 67 SER A CA 1
ATOM 536 C C . SER A 1 67 ? 1.600 -0.393 3.766 1.00 95.69 67 SER A C 1
ATOM 538 O O . SER A 1 67 ? 1.408 0.697 3.222 1.00 95.69 67 SER A O 1
ATOM 540 N N . PHE A 1 68 ? 1.761 -0.510 5.083 1.00 96.44 68 PHE A N 1
ATOM 541 C CA . PHE A 1 68 ? 1.669 0.589 6.047 1.00 96.44 68 PHE A CA 1
ATOM 542 C C . PHE A 1 68 ? 2.635 0.367 7.212 1.00 96.44 68 PHE A C 1
ATOM 544 O O . PHE A 1 68 ? 2.959 -0.774 7.530 1.00 96.44 68 PHE A O 1
ATOM 551 N N . CYS A 1 69 ? 3.053 1.429 7.905 1.00 97.19 69 CYS A N 1
ATOM 552 C CA . CYS A 1 69 ? 3.639 1.263 9.237 1.00 97.19 69 CYS A CA 1
ATOM 553 C C . CYS A 1 69 ? 2.566 0.704 10.179 1.00 97.19 69 CYS A C 1
ATOM 555 O O . CYS A 1 69 ? 1.409 1.140 10.104 1.00 97.19 69 CYS A O 1
ATOM 557 N N . LEU A 1 70 ? 2.939 -0.199 11.089 1.00 96.12 70 LEU A N 1
ATOM 558 C CA . LEU A 1 70 ? 2.005 -0.789 12.053 1.00 96.12 70 LEU A CA 1
ATOM 559 C C . LEU A 1 70 ? 1.202 0.281 12.814 1.00 96.12 70 LEU A C 1
ATOM 561 O O . LEU A 1 70 ? -0.026 0.213 12.870 1.00 96.12 70 LEU A O 1
ATOM 565 N N . GLU A 1 71 ? 1.870 1.315 13.330 1.00 97.56 71 GLU A N 1
ATOM 566 C CA . GLU A 1 71 ? 1.205 2.399 14.065 1.00 97.56 71 GLU A CA 1
ATOM 567 C C . GLU A 1 71 ? 0.287 3.248 13.179 1.00 97.56 71 GLU A C 1
ATOM 569 O O . GLU A 1 71 ? -0.832 3.578 13.582 1.00 97.56 71 GLU A O 1
ATOM 574 N N . CYS A 1 72 ? 0.719 3.564 11.952 1.00 97.69 72 CYS A N 1
ATOM 575 C CA . CYS A 1 72 ? -0.115 4.289 10.992 1.00 97.69 72 CYS A CA 1
ATOM 576 C C . CYS A 1 72 ? -1.402 3.514 10.700 1.00 97.69 72 CYS A C 1
ATOM 578 O O . CYS A 1 72 ? -2.488 4.100 10.685 1.00 97.69 72 CYS A O 1
ATOM 580 N N . PHE A 1 73 ? -1.291 2.197 10.509 1.00 97.31 73 PHE A N 1
ATOM 581 C CA . PHE A 1 73 ? -2.451 1.347 10.296 1.00 97.31 73 PHE A CA 1
ATOM 582 C C . PHE A 1 73 ? -3.371 1.326 11.519 1.00 97.31 73 PHE A C 1
ATOM 584 O O . PHE A 1 73 ? -4.561 1.587 11.369 1.00 97.31 73 PHE A O 1
ATOM 591 N N . ILE A 1 74 ? -2.845 1.068 12.723 1.00 96.56 74 ILE A N 1
ATOM 592 C CA . ILE A 1 74 ? -3.649 0.998 13.957 1.00 96.56 74 ILE A CA 1
ATOM 593 C C . ILE A 1 74 ? -4.406 2.311 14.196 1.00 96.56 74 ILE A C 1
ATOM 595 O O . ILE A 1 74 ? -5.603 2.288 14.490 1.00 96.56 74 ILE A O 1
ATOM 599 N N . ASN A 1 75 ? -3.741 3.458 14.035 1.00 96.88 75 ASN A N 1
ATOM 600 C CA . ASN A 1 75 ? -4.366 4.766 14.236 1.00 96.88 75 ASN A CA 1
ATOM 601 C C . ASN A 1 75 ? -5.466 5.056 13.206 1.00 96.88 75 ASN A C 1
ATOM 603 O O . ASN A 1 75 ? -6.517 5.583 13.571 1.00 96.88 75 ASN A O 1
ATOM 607 N N . SER A 1 76 ? -5.271 4.658 11.945 1.00 95.81 76 SER A N 1
ATOM 608 C CA . SER A 1 76 ? -6.324 4.733 10.924 1.00 95.81 76 SER A CA 1
ATOM 609 C C . SER A 1 76 ? -7.483 3.774 11.232 1.00 95.81 76 SER A C 1
ATOM 611 O O . SER A 1 76 ? -8.649 4.163 11.141 1.00 95.81 76 SER A O 1
ATOM 613 N N . TYR A 1 77 ? -7.176 2.533 11.618 1.00 96.06 77 TYR A N 1
ATOM 614 C CA . TYR A 1 77 ? -8.148 1.453 11.798 1.00 96.06 77 TYR A CA 1
ATOM 615 C C . TYR A 1 77 ? -9.140 1.721 12.935 1.00 96.06 77 TYR A C 1
ATOM 617 O O . TYR A 1 77 ? -10.316 1.386 12.801 1.00 96.06 77 TYR A O 1
ATOM 625 N N . LYS A 1 78 ? -8.698 2.383 14.018 1.00 95.69 78 LYS A N 1
ATOM 626 C CA . LYS A 1 78 ? -9.560 2.805 15.143 1.00 95.69 78 LYS A CA 1
ATOM 627 C C . LYS A 1 78 ? -10.789 3.599 14.690 1.00 95.69 78 LYS A C 1
ATOM 629 O O . LYS A 1 78 ? -11.860 3.431 15.260 1.00 95.69 78 LYS A O 1
ATOM 634 N N . ASN A 1 79 ? -10.626 4.446 13.674 1.00 93.88 79 ASN A N 1
ATOM 635 C CA . ASN A 1 79 ? -11.696 5.300 13.157 1.00 93.88 79 ASN A CA 1
ATOM 636 C C . ASN A 1 79 ? -12.362 4.712 11.908 1.00 93.88 79 ASN A C 1
ATOM 638 O O . ASN A 1 79 ? -13.539 4.958 11.655 1.00 93.88 79 ASN A O 1
ATOM 642 N N . ASN A 1 80 ? -11.612 3.964 11.096 1.00 95.00 80 ASN A N 1
ATOM 643 C CA . ASN A 1 80 ? -12.105 3.410 9.844 1.00 95.00 80 ASN A CA 1
ATOM 644 C C . ASN A 1 80 ? -11.469 2.038 9.557 1.00 95.00 80 ASN A C 1
ATOM 646 O O . ASN A 1 80 ? -10.280 1.985 9.239 1.00 95.00 80 ASN A O 1
ATOM 650 N N . PRO A 1 81 ? -12.244 0.935 9.561 1.00 94.38 81 PRO A N 1
ATOM 651 C CA . PRO A 1 81 ? -11.712 -0.416 9.358 1.00 94.38 81 PRO A CA 1
ATOM 652 C C . PRO A 1 81 ? -11.279 -0.719 7.906 1.00 94.38 81 PRO A C 1
ATOM 654 O O . PRO A 1 81 ? -10.851 -1.837 7.581 1.00 94.38 81 PRO A O 1
ATOM 657 N N . LYS A 1 82 ? -11.402 0.256 7.001 1.00 96.50 82 LYS A N 1
ATOM 658 C CA . LYS A 1 82 ? -11.048 0.132 5.585 1.00 96.50 82 LYS A CA 1
ATOM 659 C C . LYS A 1 82 ? -9.572 0.436 5.332 1.00 96.50 82 LYS A C 1
ATOM 661 O O . LYS A 1 82 ? -8.942 1.229 6.023 1.00 96.50 82 LYS A O 1
ATOM 666 N N . CYS A 1 83 ? -9.036 -0.159 4.273 1.00 96.44 83 CYS A N 1
ATOM 667 C CA . CYS A 1 83 ? -7.704 0.123 3.761 1.00 96.44 83 CYS A CA 1
ATOM 668 C C . CYS A 1 83 ? -7.616 1.601 3.371 1.00 96.44 83 CYS A C 1
ATOM 670 O O . CYS A 1 83 ? -8.489 2.106 2.661 1.00 96.44 83 CYS A O 1
ATOM 672 N N . PHE A 1 84 ? -6.550 2.288 3.781 1.00 94.75 84 PHE A N 1
ATOM 673 C CA . PHE A 1 84 ? -6.384 3.706 3.475 1.00 94.75 84 PHE A CA 1
ATOM 674 C C . PHE A 1 84 ? -6.262 3.979 1.966 1.00 94.75 84 PHE A C 1
ATOM 676 O O . PHE A 1 84 ? -6.719 5.025 1.511 1.00 94.75 84 PHE A O 1
ATOM 683 N N . ILE A 1 85 ? -5.742 3.023 1.187 1.00 93.44 85 ILE A N 1
ATOM 684 C CA . ILE A 1 85 ? -5.538 3.160 -0.262 1.00 93.44 85 ILE A CA 1
ATOM 685 C C . ILE A 1 85 ? -6.800 2.752 -1.036 1.00 93.44 85 ILE A C 1
ATOM 687 O O . ILE A 1 85 ? -7.494 3.609 -1.575 1.00 93.44 85 ILE A O 1
ATOM 691 N N . CYS A 1 86 ? -7.156 1.462 -1.054 1.00 94.88 86 CYS A N 1
ATOM 692 C CA . CYS A 1 86 ? -8.252 0.958 -1.898 1.00 94.88 86 CYS A CA 1
ATOM 693 C C . CYS A 1 86 ? -9.644 0.978 -1.250 1.00 94.88 86 CYS A C 1
ATOM 695 O O . CYS A 1 86 ? -10.619 0.581 -1.882 1.00 94.88 86 CYS A O 1
ATOM 697 N N . LYS A 1 87 ? -9.754 1.404 0.016 1.00 95.75 87 LYS A N 1
ATOM 698 C CA . LYS A 1 87 ? -11.018 1.520 0.770 1.00 95.75 87 LYS A CA 1
ATOM 699 C C . LYS A 1 87 ? -11.792 0.206 0.987 1.00 95.75 87 LYS A C 1
ATOM 701 O O . LYS A 1 87 ? -12.927 0.244 1.462 1.00 95.75 87 LYS A O 1
ATOM 706 N N . LEU A 1 88 ? -11.185 -0.951 0.720 1.00 94.88 88 LEU A N 1
ATOM 707 C CA . LEU A 1 88 ? -11.745 -2.264 1.065 1.00 94.88 88 LEU A CA 1
ATOM 708 C C . LEU A 1 88 ? -11.633 -2.538 2.569 1.00 94.88 88 LEU A C 1
ATOM 710 O O . LEU A 1 88 ? -10.669 -2.114 3.201 1.00 94.88 88 LEU A O 1
ATOM 714 N N . ASN A 1 89 ? -12.589 -3.272 3.145 1.00 94.12 89 ASN A N 1
ATOM 715 C CA . ASN A 1 89 ? -12.496 -3.705 4.542 1.00 94.12 89 ASN A CA 1
ATOM 716 C C . ASN A 1 89 ? -11.271 -4.601 4.741 1.00 94.12 89 ASN A C 1
ATOM 718 O O . ASN A 1 89 ? -11.078 -5.580 4.024 1.00 94.12 89 ASN A O 1
ATOM 722 N N . THR A 1 90 ? -10.451 -4.265 5.733 1.00 93.44 90 THR A N 1
ATOM 723 C CA . THR A 1 90 ? -9.215 -5.011 6.026 1.00 93.44 90 THR A CA 1
ATOM 724 C C . THR A 1 90 ? -9.452 -6.171 6.987 1.00 93.44 90 THR A C 1
ATOM 726 O O . THR A 1 90 ? -8.611 -7.061 7.098 1.00 93.44 90 THR A O 1
ATOM 729 N N . PHE A 1 91 ? -10.601 -6.172 7.677 1.00 93.12 91 PHE A N 1
ATOM 730 C CA . PHE A 1 91 ? -10.967 -7.148 8.709 1.00 93.12 91 PHE A CA 1
ATOM 731 C C . PHE A 1 91 ? -9.897 -7.301 9.805 1.00 93.12 91 PHE A C 1
ATOM 733 O O . PHE A 1 91 ? -9.767 -8.371 10.391 1.00 93.12 91 PHE A O 1
ATOM 740 N N . GLY A 1 92 ? -9.080 -6.262 10.027 1.00 90.50 92 GLY A N 1
ATOM 741 C CA . GLY A 1 92 ? -7.964 -6.287 10.974 1.00 90.50 92 GLY A CA 1
ATOM 742 C C . GLY A 1 92 ? -6.850 -7.284 10.630 1.00 90.50 92 GLY A C 1
ATOM 743 O O . GLY A 1 92 ? -5.971 -7.509 11.455 1.00 90.50 92 GLY A O 1
ATOM 744 N N . ARG A 1 93 ? -6.865 -7.898 9.438 1.00 93.69 93 ARG A N 1
ATOM 745 C CA . ARG A 1 93 ? -5.877 -8.906 9.035 1.00 93.69 93 ARG A CA 1
ATOM 746 C C . ARG A 1 93 ? -4.643 -8.236 8.439 1.00 93.69 93 ARG A C 1
ATOM 748 O O . ARG A 1 93 ? -4.714 -7.621 7.371 1.00 93.69 93 ARG A O 1
ATOM 755 N N . LEU A 1 94 ? -3.524 -8.393 9.137 1.00 95.69 94 LEU A N 1
ATOM 756 C CA . LEU A 1 94 ? -2.221 -7.832 8.802 1.00 95.69 94 LEU A CA 1
ATOM 757 C C . LEU A 1 94 ? -1.175 -8.941 8.715 1.00 95.69 94 LEU A C 1
ATOM 759 O O . LEU A 1 94 ? -1.187 -9.868 9.521 1.00 95.69 94 LEU A O 1
ATOM 763 N N . PHE A 1 95 ? -0.258 -8.807 7.766 1.00 95.56 95 PHE A N 1
ATOM 764 C CA . PHE A 1 95 ? 0.901 -9.676 7.592 1.00 95.56 95 PHE A CA 1
ATOM 765 C C . PHE A 1 95 ? 2.170 -8.834 7.761 1.00 95.56 95 PHE A C 1
ATOM 767 O O . PHE A 1 95 ? 2.235 -7.761 7.161 1.00 95.56 95 PHE A O 1
ATOM 774 N N . PRO A 1 96 ? 3.157 -9.258 8.564 1.00 94.88 96 PRO A N 1
ATOM 775 C CA . PRO A 1 96 ? 4.415 -8.530 8.687 1.00 94.88 96 PRO A CA 1
ATOM 776 C C . PRO A 1 96 ? 5.168 -8.535 7.353 1.00 94.88 96 PRO A C 1
ATOM 778 O O . PRO A 1 96 ? 5.073 -9.494 6.583 1.00 94.88 96 PRO A O 1
ATOM 781 N N . ILE A 1 97 ? 5.891 -7.454 7.078 1.00 88.81 97 ILE A N 1
ATOM 782 C CA . ILE A 1 97 ? 6.802 -7.368 5.938 1.00 88.81 97 ILE A CA 1
ATOM 783 C C . ILE A 1 97 ? 8.222 -7.557 6.474 1.00 88.81 97 ILE A C 1
ATOM 785 O O . ILE A 1 97 ? 8.648 -6.804 7.351 1.00 88.81 97 ILE A O 1
ATOM 789 N N . ASN A 1 98 ? 8.889 -8.606 5.991 1.00 71.62 98 ASN A N 1
ATOM 790 C CA . ASN A 1 98 ? 10.268 -8.962 6.325 1.00 71.62 98 ASN A CA 1
ATOM 791 C C . ASN A 1 98 ? 11.267 -8.263 5.410 1.00 71.62 98 ASN A C 1
ATOM 793 O O . ASN A 1 98 ? 10.954 -8.142 4.204 1.00 71.62 98 ASN A O 1
#

Radius of gyration: 17.9 Å; Cα contacts (8 Å, |Δi|>4): 121; chains: 1; bounding box: 39×24×48 Å

Nearest PDB structures (foldseek):
  7dco-assembly1_M  TM=4.968E-01  e=5.090E-08  Saccharomyces cerevisiae
  5gm6-assembly1_a  TM=4.945E-01  e=8.193E-08  Saccharomyces cerevisiae S288C
  5vo0-assembly1_A  TM=8.993E-01  e=7.372E-05  Danio rerio
  5h7r-assembly1_D  TM=8.354E-01  e=6.957E-04  Homo sapiens
  5din-assembly1_A  TM=8.253E-01  e=7.971E-04  Homo sapiens

Sequence (98 aa):
MNKKDTHKTICIPFYKTGYCGYGKDCLYLHIREDDMDLNLENDLYVELCGICQNKLINGVKTQC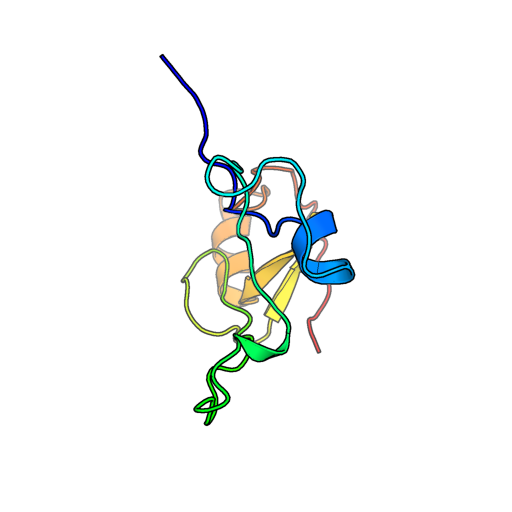NHSFCLECFINSYKNNPKCFICKLNTFGRLFPIN

pLDDT: mean 81.72, std 17.69, range [35.19, 97.69]

Mean predicted aligned error: 13.7 Å

Foldseek 3Di:
DDDDPDDQAADPCCAVPVDDPCPPVDSHDRDYPVNPPPPPPDPPPQLAAPQPRHGADQWKAAPVGHIHHPVSQVVCCVPQQADPPPRHRRVPDIDTDD